Protein AF-A0A077NUJ6-F1 (afdb_monomer_lite)

Secondary structure (DSSP, 8-state):
------PPPP-----HHHHHHHHHHHHHHTS-HHHHHHHHHHHHHHHHHHHHHHT-

Sequence (56 aa):
MSHKQRIPPYPLRMPPELREWYEEESNESGRSLNAEIVKILKDRMNRVIGQRKNAA

Radius of gyration: 15.07 Å; chains: 1; bounding box: 32×41×34 Å

Foldseek 3Di:
DPPPPDDDDDDDPDDPVRQVVLCVVCVVVVHPSVVSVVVVVVVVVVVVVVVVVVVD

Structure (mmCIF, N/CA/C/O backbone):
data_AF-A0A077NUJ6-F1
#
_entry.id   AF-A0A077NUJ6-F1
#
loop_
_atom_site.group_PDB
_atom_site.id
_atom_site.type_symbol
_atom_site.label_atom_id
_atom_site.label_alt_id
_atom_site.label_comp_id
_atom_site.label_asym_id
_atom_site.label_entity_id
_atom_site.label_seq_id
_atom_site.pdbx_PDB_ins_code
_atom_site.Cartn_x
_atom_site.Cartn_y
_atom_site.Cartn_z
_atom_site.occupancy
_atom_site.B_iso_or_equiv
_atom_site.auth_seq_id
_atom_site.auth_comp_id
_atom_site.auth_asym_id
_atom_site.auth_atom_id
_atom_site.pdbx_PDB_model_num
ATOM 1 N N . MET A 1 1 ? -3.695 29.716 3.349 1.00 50.72 1 MET A N 1
ATOM 2 C CA . MET A 1 1 ? -4.104 28.307 3.546 1.00 50.72 1 MET A CA 1
ATOM 3 C C . MET A 1 1 ? -4.109 27.614 2.188 1.00 50.72 1 MET A C 1
ATOM 5 O O . MET A 1 1 ? -5.018 27.856 1.404 1.00 50.72 1 MET A O 1
ATOM 9 N N . SER A 1 2 ? -3.070 26.840 1.856 1.00 60.22 2 SER A N 1
ATOM 10 C CA . SER A 1 2 ? -3.034 26.095 0.587 1.00 60.22 2 SER A CA 1
ATOM 11 C C . SER A 1 2 ? -4.159 25.057 0.595 1.00 60.22 2 SER A C 1
ATOM 13 O O . SER A 1 2 ? -4.174 24.177 1.458 1.00 60.22 2 SER A O 1
ATOM 15 N N . HIS A 1 3 ? -5.133 25.193 -0.308 1.00 62.22 3 HIS A N 1
ATOM 16 C CA . HIS A 1 3 ? -6.171 24.188 -0.518 1.00 62.22 3 HIS A CA 1
ATOM 17 C C . HIS A 1 3 ? -5.496 22.934 -1.078 1.00 62.22 3 HIS A C 1
ATOM 19 O O . HIS A 1 3 ? -5.333 22.791 -2.288 1.00 62.22 3 HIS A O 1
ATOM 25 N N . LYS A 1 4 ? -5.074 22.020 -0.195 1.00 70.56 4 LYS A N 1
ATOM 26 C CA . LYS A 1 4 ? -4.722 20.661 -0.607 1.00 70.56 4 LYS A CA 1
ATOM 27 C C . LYS A 1 4 ? -5.988 20.051 -1.199 1.00 70.56 4 LYS A C 1
ATOM 29 O O . LYS A 1 4 ? -6.884 19.660 -0.451 1.00 70.56 4 LYS A O 1
ATOM 34 N N . GLN A 1 5 ? -6.082 20.027 -2.529 1.00 80.56 5 GLN A N 1
ATOM 35 C CA . GLN A 1 5 ? -7.134 19.294 -3.222 1.00 80.56 5 GLN A CA 1
ATOM 36 C C . GLN A 1 5 ? -7.102 17.858 -2.699 1.00 80.56 5 GLN A C 1
ATOM 38 O O . GLN A 1 5 ? -6.085 17.168 -2.800 1.00 80.56 5 GLN A O 1
ATOM 43 N N . ARG A 1 6 ? -8.191 17.439 -2.050 1.00 79.50 6 ARG A N 1
ATOM 44 C CA . ARG A 1 6 ? -8.338 16.064 -1.582 1.00 79.50 6 ARG A CA 1
ATOM 45 C C . ARG A 1 6 ? -8.497 15.197 -2.823 1.00 79.50 6 ARG A C 1
ATOM 47 O O . ARG A 1 6 ? -9.492 15.319 -3.528 1.00 79.50 6 ARG A O 1
ATOM 54 N N . ILE A 1 7 ? -7.499 14.366 -3.101 1.00 85.06 7 ILE A N 1
ATOM 55 C CA . ILE A 1 7 ? -7.575 13.393 -4.189 1.00 85.06 7 ILE A CA 1
ATOM 56 C C . ILE A 1 7 ? -8.646 12.367 -3.792 1.00 85.06 7 ILE A C 1
ATOM 58 O O . ILE A 1 7 ? -8.553 11.814 -2.690 1.00 85.06 7 ILE A O 1
ATOM 62 N N . PRO A 1 8 ? -9.676 12.135 -4.625 1.00 86.19 8 PRO A N 1
ATOM 63 C CA . PRO A 1 8 ? -10.680 11.128 -4.327 1.00 86.19 8 PRO A CA 1
ATOM 64 C C . PRO A 1 8 ? -10.034 9.732 -4.293 1.00 86.19 8 PRO A C 1
ATOM 66 O O . PRO A 1 8 ? -9.100 9.476 -5.058 1.00 86.19 8 PRO A O 1
ATOM 69 N N . PRO A 1 9 ? -10.505 8.817 -3.427 1.00 86.19 9 PRO A N 1
ATOM 70 C CA . PRO A 1 9 ? -9.992 7.453 -3.385 1.00 86.19 9 PRO A CA 1
ATOM 71 C C . PRO A 1 9 ? -10.129 6.757 -4.743 1.00 86.19 9 PRO A C 1
ATOM 73 O O . PRO A 1 9 ? -11.156 6.884 -5.411 1.00 86.19 9 PRO A O 1
ATOM 76 N N . TYR A 1 10 ? -9.112 5.989 -5.134 1.00 87.06 10 TYR A N 1
ATOM 77 C CA . TYR A 1 10 ? -9.190 5.140 -6.319 1.00 87.06 10 TYR A CA 1
ATOM 78 C C . TYR A 1 10 ? -9.867 3.809 -5.948 1.00 87.06 10 TYR A C 1
ATOM 80 O O . TYR A 1 10 ? -9.353 3.107 -5.071 1.00 87.06 10 TYR A O 1
ATOM 88 N N . PRO A 1 11 ? -11.006 3.438 -6.563 1.00 88.75 11 PRO A N 1
ATOM 89 C CA . PRO A 1 11 ? -11.717 2.214 -6.213 1.00 88.75 11 PRO A CA 1
ATOM 90 C C . PRO A 1 11 ? -10.950 0.986 -6.718 1.00 88.75 11 PRO A C 1
ATOM 92 O O . PRO A 1 11 ? -11.045 0.599 -7.883 1.00 88.75 11 PRO A O 1
ATOM 95 N N . LEU A 1 12 ? -10.181 0.361 -5.828 1.00 89.75 12 LEU A N 1
ATOM 96 C CA . LEU A 1 12 ? -9.427 -0.853 -6.117 1.00 89.75 12 LEU A CA 1
ATOM 97 C C . LEU A 1 12 ? -10.285 -2.092 -5.830 1.00 89.75 12 LEU A C 1
ATOM 99 O O . LEU A 1 12 ? -10.757 -2.285 -4.711 1.00 89.75 12 LEU A O 1
ATOM 103 N N . ARG A 1 13 ? -10.470 -2.952 -6.837 1.00 92.94 13 ARG A N 1
ATOM 104 C CA . ARG A 1 13 ? -11.091 -4.272 -6.654 1.00 92.94 13 ARG A CA 1
ATOM 105 C C . ARG A 1 13 ? -10.040 -5.232 -6.108 1.00 92.94 13 ARG A C 1
ATOM 107 O O . ARG A 1 13 ? -9.259 -5.784 -6.877 1.00 92.94 13 ARG A O 1
ATOM 114 N N . MET A 1 14 ? -9.998 -5.368 -4.789 1.00 92.25 14 MET A N 1
ATOM 115 C CA . MET A 1 14 ? -9.039 -6.220 -4.092 1.00 92.25 14 MET A CA 1
ATOM 116 C C . MET A 1 14 ? -9.733 -7.498 -3.601 1.00 92.25 14 MET A C 1
ATOM 118 O O . MET A 1 14 ? -10.780 -7.380 -2.960 1.00 92.25 14 MET A O 1
ATOM 122 N N . PRO A 1 15 ? -9.187 -8.693 -3.892 1.00 97.12 15 PRO A N 1
ATOM 123 C CA . PRO A 1 15 ? -9.636 -9.929 -3.260 1.00 97.12 15 PRO A CA 1
ATOM 124 C C . PRO A 1 15 ? -9.542 -9.844 -1.724 1.00 97.12 15 PRO A C 1
ATOM 126 O O . PRO A 1 15 ? -8.621 -9.182 -1.230 1.00 97.12 15 PRO A O 1
ATOM 129 N N . PRO A 1 16 ? -10.462 -10.469 -0.966 1.00 95.56 16 PRO A N 1
ATOM 130 C CA . PRO A 1 16 ? -10.484 -10.380 0.496 1.00 95.56 16 PRO A CA 1
ATOM 131 C C . PRO A 1 16 ? -9.164 -10.790 1.152 1.00 95.56 16 PRO A C 1
ATOM 133 O O . PRO A 1 16 ? -8.641 -10.051 1.978 1.00 95.56 16 PRO A O 1
ATOM 136 N N . GLU A 1 17 ? -8.569 -11.893 0.703 1.00 96.75 17 GLU A N 1
ATOM 137 C CA . GLU A 1 17 ? -7.329 -12.435 1.258 1.00 96.75 17 GLU A CA 1
ATOM 138 C C . GLU A 1 17 ? -6.147 -11.469 1.104 1.00 96.75 17 GLU A C 1
ATOM 140 O O . GLU A 1 17 ? -5.306 -11.333 1.989 1.00 96.75 17 GLU A O 1
ATOM 145 N N . LEU A 1 18 ? -6.104 -10.739 -0.013 1.00 95.88 18 LEU A N 1
ATOM 146 C CA . LEU A 1 18 ? -5.051 -9.763 -0.269 1.00 95.88 18 LEU A CA 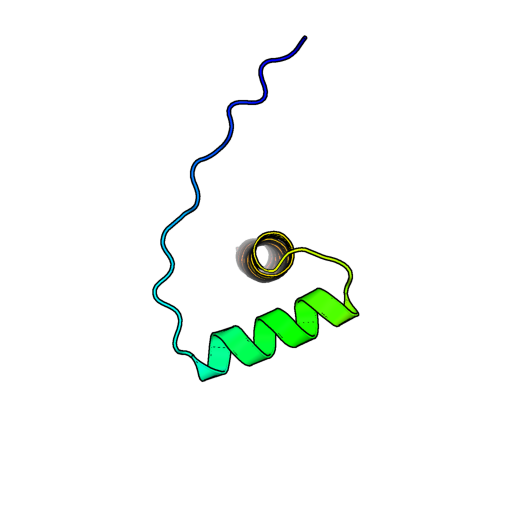1
ATOM 147 C C . LEU A 1 18 ? -5.251 -8.507 0.582 1.00 95.88 18 LEU A C 1
ATOM 149 O O . LEU A 1 18 ? -4.285 -7.869 0.998 1.00 95.88 18 LEU A 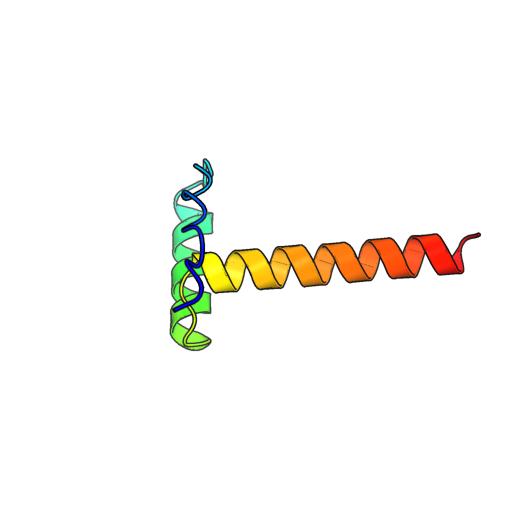O 1
ATOM 153 N N . ARG A 1 19 ? -6.513 -8.146 0.828 1.00 95.06 19 ARG A N 1
ATOM 154 C CA . ARG A 1 19 ? -6.871 -7.005 1.663 1.00 95.06 19 ARG A CA 1
ATOM 155 C C . ARG A 1 19 ? -6.491 -7.235 3.113 1.00 95.06 19 ARG A C 1
ATOM 157 O O . ARG A 1 19 ? -5.855 -6.359 3.684 1.00 95.06 19 ARG A O 1
ATOM 164 N N . GLU A 1 20 ? -6.866 -8.383 3.664 1.00 96.44 20 GLU A N 1
ATOM 165 C CA . GLU A 1 20 ? -6.554 -8.761 5.045 1.00 96.44 20 GLU A CA 1
ATOM 166 C C . GLU A 1 20 ? -5.046 -8.703 5.283 1.00 96.44 20 GLU A C 1
ATOM 168 O O . GLU A 1 20 ? -4.593 -8.000 6.184 1.00 96.44 20 GLU A O 1
ATOM 173 N N . TRP A 1 21 ? -4.267 -9.307 4.381 1.00 96.38 21 TRP A N 1
ATOM 174 C CA . TRP A 1 21 ? -2.812 -9.283 4.474 1.00 96.38 21 TRP A CA 1
ATOM 175 C C . TRP A 1 21 ? -2.237 -7.856 4.480 1.00 96.38 21 TRP A C 1
ATOM 177 O O . TRP A 1 21 ? -1.425 -7.506 5.332 1.00 96.38 21 TRP A O 1
ATOM 187 N N . TYR A 1 22 ? -2.681 -6.982 3.569 1.00 95.62 22 TYR A N 1
ATOM 188 C CA . TYR A 1 22 ? -2.192 -5.599 3.548 1.00 95.62 22 TYR A CA 1
ATOM 189 C C . TYR A 1 22 ? -2.683 -4.747 4.723 1.00 95.62 22 TYR A C 1
ATOM 191 O O . TYR A 1 22 ? -2.006 -3.787 5.099 1.00 95.62 22 TYR A O 1
ATOM 199 N N . GLU A 1 23 ? -3.858 -5.042 5.277 1.00 95.19 23 GLU A N 1
ATOM 200 C CA . GLU A 1 23 ? -4.356 -4.367 6.474 1.00 95.19 23 GLU A CA 1
ATOM 201 C C . GLU A 1 23 ? -3.485 -4.721 7.687 1.00 95.19 23 GLU A C 1
ATOM 203 O O . GLU A 1 23 ? -3.063 -3.803 8.394 1.00 95.19 23 GLU A O 1
ATOM 208 N N . GLU A 1 24 ? -3.122 -5.996 7.864 1.00 96.38 24 GLU A N 1
ATOM 209 C CA . GLU A 1 24 ? -2.159 -6.454 8.878 1.00 96.38 24 GLU A CA 1
ATOM 210 C C . GLU A 1 24 ? -0.805 -5.746 8.738 1.00 96.38 24 GLU A C 1
ATOM 212 O O . GLU A 1 24 ? -0.365 -5.071 9.671 1.00 96.38 24 GLU A O 1
ATOM 217 N N . GLU A 1 25 ? -0.205 -5.775 7.544 1.00 95.38 25 GLU A N 1
ATOM 218 C CA . GLU A 1 25 ? 1.073 -5.100 7.270 1.00 95.38 25 GLU A CA 1
ATOM 219 C C . GLU A 1 25 ? 1.002 -3.590 7.561 1.00 95.38 25 GLU A C 1
ATOM 221 O O . GLU A 1 25 ? 1.932 -2.991 8.106 1.00 95.38 25 GLU A O 1
ATOM 226 N N . SER A 1 26 ? -0.116 -2.943 7.216 1.00 94.06 26 SER A N 1
ATOM 227 C CA . SER A 1 26 ? -0.300 -1.509 7.462 1.00 94.06 26 SER A CA 1
ATOM 228 C C . SER A 1 26 ? -0.411 -1.177 8.954 1.00 94.06 26 SER A C 1
ATOM 230 O O . SER A 1 26 ? 0.120 -0.152 9.394 1.00 94.06 26 SER A O 1
ATOM 232 N N . ASN A 1 27 ? -1.032 -2.066 9.739 1.00 93.25 27 ASN A N 1
ATOM 233 C CA . ASN A 1 27 ? -1.128 -1.936 11.190 1.00 93.25 27 ASN A CA 1
ATOM 234 C C . ASN A 1 27 ? 0.254 -2.052 11.840 1.00 93.25 27 ASN A C 1
ATOM 236 O O . ASN A 1 27 ? 0.595 -1.225 12.687 1.00 93.25 27 ASN A O 1
ATOM 240 N N . GLU A 1 28 ? 1.074 -3.012 11.406 1.00 94.25 28 GLU A N 1
ATOM 241 C CA . GLU A 1 28 ? 2.453 -3.163 11.885 1.00 94.25 28 GLU A CA 1
ATOM 242 C C . GLU A 1 28 ? 3.330 -1.962 11.506 1.00 94.25 28 GLU A C 1
ATOM 244 O O . GLU A 1 28 ? 4.147 -1.489 12.298 1.00 94.25 28 GLU A O 1
ATOM 249 N N . SER A 1 29 ? 3.139 -1.422 10.299 1.00 90.50 29 SER A N 1
ATOM 250 C CA . SER A 1 29 ? 3.938 -0.309 9.782 1.00 90.50 29 SER A CA 1
ATOM 251 C C . SER A 1 29 ? 3.486 1.072 10.288 1.00 90.50 29 SER A C 1
ATOM 253 O O . SER A 1 29 ? 4.173 2.074 10.043 1.00 90.50 29 SER A O 1
ATOM 255 N N . GLY A 1 30 ? 2.348 1.139 10.993 1.00 93.25 30 GLY A N 1
ATOM 256 C CA . GLY A 1 30 ? 1.735 2.371 11.496 1.00 93.25 30 GLY A CA 1
ATOM 257 C C . GLY A 1 30 ? 1.198 3.289 10.390 1.00 93.25 30 GLY A C 1
ATOM 258 O O . GLY A 1 30 ? 1.090 4.504 10.583 1.00 93.25 30 GLY A O 1
ATOM 259 N N . ARG A 1 31 ? 0.907 2.743 9.204 1.00 91.38 31 ARG A N 1
ATOM 260 C CA . ARG A 1 31 ? 0.396 3.481 8.039 1.00 91.38 31 ARG A CA 1
ATOM 261 C C . ARG A 1 31 ? -1.058 3.117 7.782 1.00 91.38 31 ARG A C 1
ATOM 263 O O . ARG A 1 31 ? -1.525 2.048 8.134 1.00 91.38 31 ARG A O 1
ATOM 270 N N . SER A 1 32 ? -1.785 3.998 7.098 1.00 94.62 32 SER A N 1
ATOM 271 C CA . SER A 1 32 ? -3.064 3.577 6.525 1.00 94.62 32 SER A CA 1
ATOM 272 C C . SER A 1 32 ? -2.827 2.577 5.393 1.00 94.62 32 SER A C 1
ATOM 274 O O . SER A 1 32 ? -1.836 2.694 4.668 1.00 94.62 32 SER A O 1
ATOM 276 N N . LEU A 1 33 ? -3.786 1.676 5.169 1.00 93.62 33 LEU A N 1
ATOM 277 C CA . LEU A 1 33 ? -3.788 0.746 4.035 1.00 93.62 33 LEU A CA 1
ATOM 278 C C . LEU A 1 33 ? -3.440 1.445 2.708 1.00 93.62 33 LEU A C 1
ATOM 280 O O . LEU A 1 33 ? -2.590 0.994 1.946 1.00 93.62 33 LEU A O 1
ATOM 284 N N . ASN A 1 34 ? -4.042 2.612 2.452 1.00 93.31 34 ASN A N 1
ATOM 285 C CA . ASN A 1 34 ? -3.753 3.395 1.251 1.00 93.31 34 ASN A CA 1
ATOM 286 C C . ASN A 1 34 ? -2.289 3.867 1.191 1.00 93.31 34 ASN A C 1
ATOM 288 O O . ASN A 1 34 ? -1.675 3.828 0.128 1.00 93.31 34 ASN A O 1
ATOM 292 N N . ALA A 1 35 ? -1.724 4.332 2.308 1.00 93.88 35 ALA A N 1
ATOM 293 C CA . ALA A 1 35 ? -0.331 4.766 2.349 1.00 93.88 35 ALA A CA 1
ATOM 294 C C . ALA A 1 35 ? 0.645 3.592 2.148 1.00 93.88 35 ALA A C 1
ATOM 296 O O . ALA A 1 35 ? 1.645 3.775 1.451 1.00 93.88 35 ALA A O 1
ATOM 297 N N . GLU A 1 36 ? 0.340 2.406 2.686 1.00 95.31 36 GLU A N 1
ATOM 298 C CA . GLU A 1 36 ? 1.144 1.193 2.478 1.00 95.31 36 GLU A CA 1
ATOM 299 C C . GLU A 1 36 ? 1.117 0.756 1.007 1.00 95.31 36 GLU A C 1
ATOM 301 O O . GLU A 1 36 ? 2.166 0.621 0.375 1.00 95.31 36 GLU A O 1
ATOM 306 N N . ILE A 1 37 ? -0.075 0.676 0.403 1.00 94.44 37 ILE A N 1
ATOM 307 C CA . ILE A 1 37 ? -0.229 0.348 -1.022 1.00 94.44 37 ILE A CA 1
ATOM 308 C C . ILE A 1 37 ? 0.544 1.348 -1.894 1.00 94.44 37 ILE A C 1
ATOM 310 O O . ILE A 1 37 ? 1.302 0.954 -2.780 1.00 94.44 37 ILE A O 1
ATOM 314 N N . VAL A 1 38 ? 0.413 2.654 -1.636 1.00 95.00 38 VAL A N 1
ATOM 315 C CA . VAL A 1 38 ? 1.126 3.689 -2.406 1.00 95.00 38 VAL A CA 1
ATOM 316 C C . VAL A 1 38 ? 2.646 3.554 -2.275 1.00 95.00 38 VAL A C 1
ATOM 318 O O . VAL A 1 38 ? 3.354 3.771 -3.261 1.00 95.00 38 VAL A O 1
ATOM 321 N N . LYS A 1 39 ? 3.165 3.199 -1.095 1.00 95.62 39 LYS A N 1
ATOM 322 C CA . LYS A 1 39 ? 4.598 2.952 -0.885 1.00 95.62 39 LYS A CA 1
ATOM 323 C C . LYS A 1 39 ? 5.076 1.775 -1.739 1.00 95.62 39 LYS A C 1
ATOM 325 O O . LYS A 1 39 ? 6.017 1.943 -2.508 1.00 95.62 39 LYS A O 1
ATOM 330 N N . ILE A 1 40 ? 4.361 0.6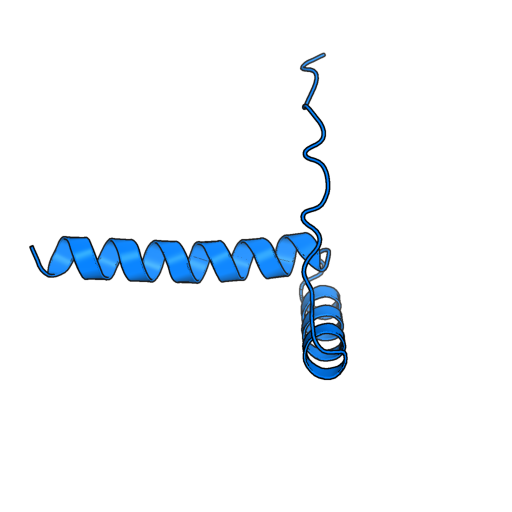53 -1.724 1.00 94.75 40 ILE A N 1
ATOM 331 C CA . ILE A 1 40 ? 4.693 -0.531 -2.534 1.00 94.75 40 ILE A CA 1
ATOM 332 C C . ILE A 1 40 ? 4.681 -0.211 -4.035 1.00 94.75 40 ILE A C 1
ATOM 334 O O . ILE A 1 40 ? 5.600 -0.588 -4.770 1.00 94.75 40 ILE A O 1
ATOM 338 N N . LEU A 1 41 ? 3.672 0.532 -4.499 1.00 95.81 41 LEU A N 1
ATOM 339 C CA . LEU A 1 41 ? 3.583 0.962 -5.896 1.00 95.81 41 LEU A CA 1
ATOM 340 C C . LEU A 1 41 ? 4.770 1.853 -6.294 1.00 95.81 41 LEU A C 1
ATOM 342 O O . LEU A 1 41 ? 5.343 1.668 -7.371 1.00 95.81 41 LEU A O 1
ATOM 346 N N . LYS A 1 42 ? 5.176 2.789 -5.425 1.00 97.44 42 LYS A N 1
ATOM 347 C CA . LYS A 1 42 ? 6.348 3.652 -5.649 1.00 97.44 42 LYS A CA 1
ATOM 348 C C . LYS A 1 42 ? 7.650 2.860 -5.679 1.00 97.44 42 LYS A C 1
ATOM 350 O O . LYS A 1 42 ? 8.462 3.082 -6.575 1.00 97.44 42 LYS A O 1
ATOM 355 N N . ASP A 1 43 ? 7.830 1.922 -4.756 1.00 96.88 43 ASP A N 1
ATOM 356 C CA . ASP A 1 43 ? 9.025 1.080 -4.691 1.00 96.88 43 ASP A CA 1
ATOM 357 C C . ASP A 1 43 ? 9.172 0.254 -5.976 1.00 96.88 43 ASP A C 1
ATOM 359 O O . ASP A 1 43 ? 10.237 0.235 -6.606 1.00 96.88 43 ASP A O 1
ATOM 363 N N . ARG A 1 44 ? 8.069 -0.350 -6.445 1.00 97.25 44 ARG A N 1
ATOM 364 C CA . ARG A 1 44 ? 8.043 -1.069 -7.725 1.00 97.25 44 ARG A CA 1
ATOM 365 C C . ARG A 1 44 ? 8.345 -0.146 -8.904 1.00 97.25 44 ARG A C 1
ATOM 367 O O . ARG A 1 44 ? 9.145 -0.518 -9.764 1.00 97.25 44 ARG A O 1
ATOM 374 N N . MET A 1 45 ? 7.731 1.036 -8.951 1.00 97.25 45 MET A N 1
ATOM 375 C CA . MET A 1 45 ? 7.949 2.024 -10.012 1.00 97.25 45 MET A CA 1
ATOM 376 C C . MET A 1 45 ? 9.423 2.438 -10.099 1.00 97.25 45 MET A C 1
ATOM 378 O O . MET A 1 45 ? 10.015 2.374 -11.176 1.00 97.25 45 MET A O 1
ATOM 382 N N . ASN A 1 46 ? 10.033 2.804 -8.971 1.00 96.75 46 ASN A N 1
ATOM 383 C CA . ASN A 1 46 ? 11.427 3.238 -8.907 1.00 96.75 46 ASN A CA 1
ATOM 384 C C . ASN A 1 46 ? 12.386 2.135 -9.364 1.00 96.75 46 ASN A C 1
ATOM 386 O O . ASN A 1 46 ? 13.308 2.405 -10.135 1.00 96.75 46 ASN A O 1
ATOM 390 N N . ARG A 1 47 ? 12.129 0.880 -8.964 1.00 96.31 47 ARG A N 1
ATOM 391 C CA . ARG A 1 47 ? 12.909 -0.278 -9.422 1.00 96.31 47 ARG A CA 1
ATOM 392 C C . ARG A 1 47 ? 12.846 -0.444 -10.940 1.00 96.31 47 ARG A C 1
ATOM 394 O O . ARG A 1 47 ? 13.886 -0.617 -11.569 1.00 96.31 47 ARG A O 1
ATOM 401 N N . VAL A 1 48 ? 11.653 -0.361 -11.536 1.00 96.38 48 VAL A N 1
ATOM 402 C CA . VAL A 1 48 ? 11.477 -0.485 -12.995 1.00 96.38 48 VAL A CA 1
ATOM 403 C C . VAL A 1 48 ? 12.154 0.671 -13.737 1.00 96.38 48 VAL A C 1
ATOM 405 O O . VAL A 1 48 ? 12.814 0.444 -14.750 1.00 96.38 48 VAL A O 1
ATOM 408 N N . ILE A 1 49 ? 12.030 1.905 -13.236 1.00 95.00 49 ILE A N 1
ATOM 409 C CA . ILE A 1 49 ? 12.694 3.077 -13.827 1.00 95.00 49 ILE A CA 1
ATOM 410 C C . ILE A 1 49 ? 14.216 2.909 -13.784 1.00 95.00 49 ILE A C 1
ATOM 412 O O . ILE A 1 49 ? 14.876 3.134 -14.797 1.00 95.00 49 ILE A O 1
ATOM 416 N N . GLY A 1 50 ? 14.770 2.487 -12.645 1.00 93.88 50 GLY A N 1
ATOM 417 C CA . GLY A 1 50 ? 16.204 2.226 -12.504 1.00 93.88 50 GLY A CA 1
ATOM 41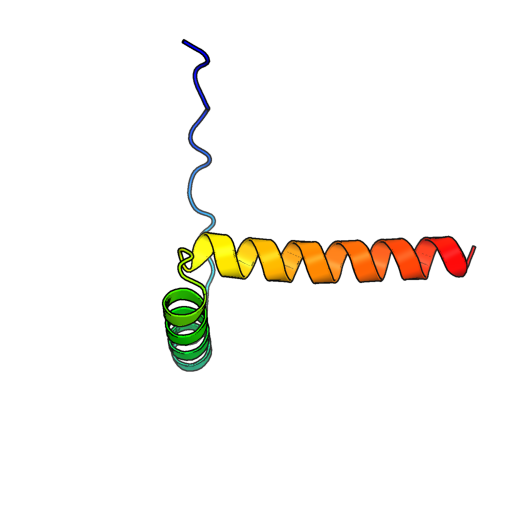8 C C . GLY A 1 50 ? 16.695 1.150 -13.473 1.00 93.88 50 GLY A C 1
ATOM 419 O O . GLY A 1 50 ? 17.682 1.357 -14.170 1.00 93.88 50 GLY A O 1
ATOM 420 N N . GLN A 1 51 ? 15.964 0.037 -13.591 1.00 92.31 51 GLN A N 1
ATOM 421 C CA . GLN A 1 51 ? 16.293 -1.039 -14.534 1.00 92.31 51 GLN A CA 1
ATOM 422 C C . GLN A 1 51 ? 16.305 -0.564 -15.992 1.00 92.31 51 GLN A C 1
ATOM 424 O O . GLN A 1 51 ? 17.236 -0.886 -16.721 1.00 92.31 51 GLN A O 1
ATOM 429 N N . ARG A 1 52 ? 15.310 0.231 -16.411 1.00 91.81 52 ARG A N 1
ATOM 430 C CA . ARG A 1 52 ? 15.243 0.771 -17.781 1.00 91.81 52 ARG A CA 1
ATOM 431 C C . ARG A 1 52 ? 16.386 1.734 -18.091 1.00 91.81 52 ARG A C 1
ATOM 433 O O . ARG A 1 52 ? 16.901 1.700 -19.197 1.00 91.81 52 ARG A O 1
ATOM 440 N N . LYS A 1 53 ? 16.784 2.570 -17.127 1.00 87.88 53 LYS A N 1
ATOM 441 C CA . LYS A 1 53 ? 17.898 3.516 -17.294 1.00 87.88 53 LYS A CA 1
ATOM 442 C C . LYS A 1 53 ? 19.255 2.829 -17.436 1.00 87.88 53 LYS A C 1
ATOM 444 O O . LYS A 1 53 ? 20.096 3.346 -18.145 1.00 87.88 53 LYS A O 1
ATOM 449 N N . ASN A 1 54 ? 19.458 1.696 -16.765 1.00 81.62 54 ASN A N 1
ATOM 450 C CA . ASN A 1 54 ? 20.7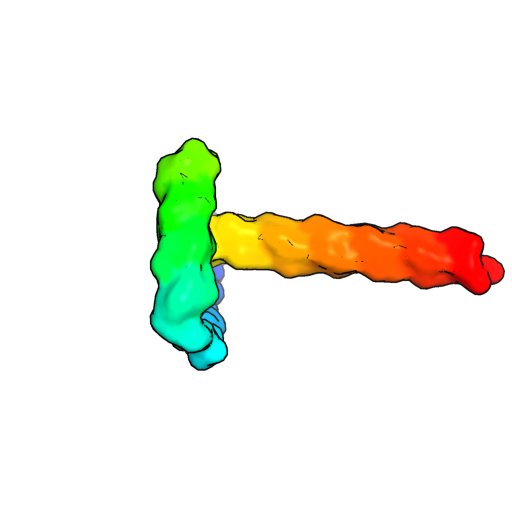19 0.949 -16.830 1.00 81.62 54 ASN A CA 1
ATOM 451 C C . ASN A 1 54 ? 20.825 0.031 -18.063 1.00 81.62 54 ASN A C 1
ATOM 453 O O . ASN A 1 54 ? 21.888 -0.528 -18.307 1.00 81.62 54 ASN A O 1
ATOM 457 N N . ALA A 1 55 ? 19.722 -0.182 -18.786 1.00 74.44 55 ALA A N 1
ATOM 458 C CA . ALA A 1 55 ? 19.656 -1.040 -19.971 1.00 74.44 55 ALA A CA 1
ATOM 459 C C . ALA A 1 55 ? 19.705 -0.259 -21.302 1.00 74.44 55 ALA A C 1
ATOM 461 O O . ALA A 1 55 ? 19.655 -0.886 -22.359 1.00 74.44 55 ALA A O 1
ATOM 462 N N . ALA A 1 56 ? 19.749 1.076 -21.241 1.00 6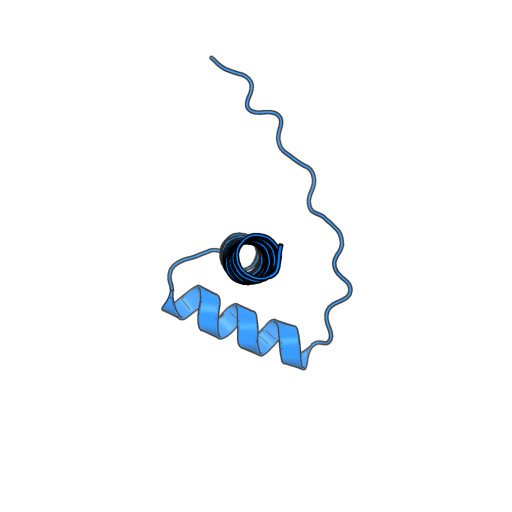1.47 56 ALA A N 1
ATOM 463 C CA . ALA A 1 56 ? 19.866 1.998 -22.371 1.00 61.47 56 ALA A CA 1
ATOM 464 C C . ALA A 1 56 ? 21.248 2.658 -22.354 1.00 61.47 56 ALA A C 1
ATOM 466 O O . ALA A 1 56 ? 21.774 2.916 -23.457 1.00 61.47 56 ALA A O 1
#

InterPro domains:
  IPR005569 Arc-like DNA binding domain [PF03869] (8-45)
  IPR010985 Ribbon-helix-helix [SSF47598] (3-46)
  IPR013321 Arc-type ribbon-helix-helix [G3DSA:1.10.1220.10] (1-50)

Organism: NCBI:txid1398200

pLDDT: mean 89.78, std 10.39, range [50.72, 97.44]